Protein AF-A0A7Y0PG27-F1 (afdb_monomer_lite)

Radius of gyration: 29.31 Å; chains: 1; bounding box: 52×53×108 Å

Sequence (173 aa):
MINGEEYQMKYRLRTTAALAVLAVTALAACDPAITEKGLAAPAPTTASAAPTTAAPTSPAPTTPAGPTFEESCAAYTKAFIDGSKGITDDSNKAIEEGWGLSTQNKNMRKRFDTMAKKVSAEAAKATDPKLKAEMTAAAKKIAAGAKSSKPGSFLSGDFQKLATSVDKTCGNN

Foldseek 3Di:
DDDDPDDPDDDDDDDDDDDDDDDDDDDDDDDDDDDDDDDDDDDDDDDDDDDPDDPPPDPDPDDPDFDDPLRLLVQLLVLLVVLVVVLVVLVVVCVVVVDDPVVNLLSLLVSLLVSLVSLLVSLVRDPDPVSSVLSPVLSVLSNVLSVDPCVVVCVVPVSVVSSVVSCVSNVPD

Secondary structure (DSSP, 8-state):
------S--S-----------------------------------------------PPP--PPPPPPHHHHHHHHHHHHHHHHHHHHHHHHHHHHTT--HHHHHHHHHHHHHHHHHHHHHHHHH--SHHHHHHHHHHHHHHHHHHH-S-HHHHIIIIIHHHHHHHHHHHS--

pLDDT: mean 77.0, std 24.0, range [34.06, 98.5]

Structure (mmCIF, N/CA/C/O backbone):
data_AF-A0A7Y0PG27-F1
#
_entry.id   AF-A0A7Y0PG27-F1
#
loop_
_atom_site.group_PDB
_atom_site.id
_atom_site.type_symbol
_atom_site.label_atom_id
_atom_site.label_alt_id
_atom_site.label_comp_id
_atom_site.label_asym_id
_atom_site.label_entity_id
_atom_site.label_seq_id
_atom_site.pdbx_PDB_ins_code
_atom_site.Cartn_x
_atom_site.Cartn_y
_atom_site.Cartn_z
_atom_site.occupancy
_atom_site.B_iso_or_equiv
_atom_site.auth_seq_id
_atom_site.auth_comp_id
_atom_site.auth_asym_id
_atom_site.auth_atom_id
_atom_site.pdbx_PDB_model_num
ATOM 1 N N . MET A 1 1 ? 0.695 -1.648 52.749 1.00 36.59 1 MET A N 1
ATOM 2 C CA . MET A 1 1 ? 1.318 -2.961 52.470 1.00 36.59 1 MET A CA 1
ATOM 3 C C . MET A 1 1 ? 0.854 -3.350 51.068 1.00 36.59 1 MET A C 1
ATOM 5 O O . MET A 1 1 ? -0.280 -3.769 50.928 1.00 36.59 1 MET A O 1
ATOM 9 N N . ILE A 1 2 ? 1.439 -2.782 50.008 1.00 40.19 2 ILE A N 1
ATOM 10 C CA . ILE A 1 2 ? 2.686 -3.173 49.310 1.00 40.19 2 ILE A CA 1
ATOM 11 C C . ILE A 1 2 ? 2.617 -4.623 48.810 1.00 40.19 2 ILE A C 1
ATOM 13 O O . ILE A 1 2 ? 2.799 -5.539 49.603 1.00 40.19 2 ILE A O 1
ATOM 17 N N . ASN A 1 3 ? 2.336 -4.801 47.513 1.00 39.78 3 ASN A N 1
ATOM 18 C CA . ASN A 1 3 ? 3.214 -5.484 46.547 1.00 39.78 3 ASN A CA 1
ATOM 19 C C . ASN A 1 3 ? 2.484 -5.652 45.202 1.00 39.78 3 ASN A C 1
ATOM 21 O O . ASN A 1 3 ? 1.660 -6.543 45.031 1.00 39.78 3 ASN A O 1
ATOM 25 N N . GLY A 1 4 ? 2.796 -4.768 44.254 1.00 37.53 4 GLY A N 1
ATOM 26 C CA . GLY A 1 4 ? 2.420 -4.880 42.839 1.00 37.53 4 GLY A CA 1
ATOM 27 C C . GLY A 1 4 ? 3.494 -4.294 41.917 1.00 37.53 4 GLY A C 1
ATOM 28 O O . GLY A 1 4 ? 3.203 -3.939 40.781 1.00 37.53 4 GLY A O 1
ATOM 29 N N . GLU A 1 5 ? 4.722 -4.154 42.431 1.00 39.56 5 GLU A N 1
ATOM 30 C CA . GLU A 1 5 ? 5.924 -3.750 41.696 1.00 39.56 5 GLU A CA 1
ATOM 31 C C . GLU A 1 5 ? 6.630 -4.994 41.137 1.00 39.56 5 GLU A C 1
ATOM 33 O O . GLU A 1 5 ? 7.712 -5.376 41.571 1.00 39.56 5 GLU A O 1
ATOM 38 N N . GLU A 1 6 ? 6.019 -5.634 40.147 1.00 47.22 6 GLU A N 1
ATOM 39 C CA . GLU A 1 6 ? 6.751 -6.471 39.198 1.00 47.22 6 GLU A CA 1
ATOM 40 C C . GLU A 1 6 ? 6.490 -5.922 37.797 1.00 47.22 6 GLU A C 1
ATOM 42 O O . GLU A 1 6 ? 5.394 -5.462 37.502 1.00 47.22 6 GLU A O 1
ATOM 47 N N . TYR A 1 7 ? 7.510 -5.978 36.943 1.00 41.03 7 TYR A N 1
ATOM 48 C CA . TYR A 1 7 ? 7.580 -5.461 35.565 1.00 41.03 7 TYR A CA 1
ATOM 49 C C . TYR A 1 7 ? 8.158 -4.055 35.352 1.00 41.03 7 TYR A C 1
ATOM 51 O O . TYR A 1 7 ? 8.068 -3.512 34.254 1.00 41.03 7 TYR A O 1
ATOM 59 N N . GLN A 1 8 ? 8.918 -3.532 36.317 1.00 41.56 8 GLN A N 1
ATOM 60 C CA . GLN A 1 8 ? 9.985 -2.563 36.039 1.00 41.56 8 GLN A CA 1
ATOM 61 C C . GLN A 1 8 ? 11.343 -3.234 36.235 1.00 41.56 8 GLN A C 1
ATOM 63 O O . GLN A 1 8 ? 11.886 -3.201 37.327 1.00 41.56 8 GLN A O 1
ATOM 68 N N . MET A 1 9 ? 11.868 -3.883 35.192 1.00 42.19 9 MET A N 1
ATOM 69 C CA . MET A 1 9 ? 13.307 -4.057 34.916 1.00 42.19 9 MET A CA 1
ATOM 70 C C . MET A 1 9 ? 13.494 -5.175 33.892 1.00 42.19 9 MET A C 1
ATOM 72 O O . MET A 1 9 ? 13.616 -6.335 34.276 1.00 42.19 9 MET A O 1
ATOM 76 N N . LYS A 1 10 ? 13.574 -4.836 32.595 1.00 45.38 10 LYS A N 1
ATOM 77 C CA . LYS A 1 10 ? 14.375 -5.620 31.630 1.00 45.38 10 LYS A CA 1
ATOM 78 C C . LYS A 1 10 ? 14.580 -4.992 30.249 1.00 45.38 10 LYS A C 1
ATOM 80 O O . LYS A 1 10 ? 14.701 -5.726 29.288 1.00 45.38 10 LYS A O 1
ATOM 85 N N . TYR A 1 11 ? 14.739 -3.673 30.130 1.00 37.38 11 TYR A N 1
ATOM 86 C CA . TYR A 1 11 ? 15.350 -3.106 28.915 1.00 37.38 11 TYR A CA 1
ATOM 87 C C . TYR A 1 11 ? 16.326 -1.980 29.269 1.00 37.38 11 TYR A C 1
ATOM 89 O O . TYR A 1 11 ? 16.073 -0.795 29.075 1.00 37.38 11 TYR A O 1
ATOM 97 N N . ARG A 1 12 ? 17.475 -2.372 29.837 1.00 46.72 12 ARG A N 1
ATOM 98 C CA . ARG A 1 12 ? 18.662 -1.514 29.931 1.00 46.72 12 ARG A CA 1
ATOM 99 C C . ARG A 1 12 ? 19.295 -1.388 28.538 1.00 46.72 12 ARG A C 1
ATOM 101 O O . ARG A 1 12 ? 19.931 -2.317 28.059 1.00 46.72 12 ARG A O 1
ATOM 108 N N . LEU A 1 13 ? 19.083 -0.226 27.928 1.00 44.72 13 LEU A N 1
ATOM 109 C CA . LEU A 1 13 ? 20.086 0.640 27.295 1.00 44.72 13 LEU A CA 1
ATOM 110 C C . LEU A 1 13 ? 21.306 -0.031 26.617 1.00 44.72 13 LEU A C 1
ATOM 112 O O . LEU A 1 13 ? 22.301 -0.283 27.290 1.00 44.72 13 LEU A O 1
ATOM 116 N N . ARG A 1 14 ? 21.258 -0.192 25.286 1.00 46.28 14 ARG A N 1
ATOM 117 C CA . ARG A 1 14 ? 22.358 -0.148 24.282 1.00 46.28 14 ARG A CA 1
ATOM 118 C C . ARG A 1 14 ? 21.636 0.094 22.935 1.00 46.28 14 ARG A C 1
ATOM 120 O O . ARG A 1 14 ? 20.636 -0.565 22.702 1.00 46.28 14 ARG A O 1
ATOM 127 N N . THR A 1 15 ? 21.921 1.040 22.045 1.00 46.50 15 THR A N 1
ATOM 128 C CA . THR A 1 15 ? 23.183 1.578 21.540 1.00 46.50 15 THR A CA 1
ATOM 129 C C . THR A 1 15 ? 22.839 2.841 20.734 1.00 46.50 15 THR A C 1
ATOM 131 O O . THR A 1 15 ? 21.879 2.847 19.968 1.00 46.50 15 THR A O 1
ATOM 134 N N . THR A 1 16 ? 23.621 3.902 20.898 1.00 50.69 16 THR A N 1
ATOM 135 C CA . THR A 1 16 ? 23.681 5.082 20.023 1.00 50.69 16 THR A CA 1
ATOM 136 C C . THR A 1 16 ? 23.897 4.701 18.556 1.00 50.69 16 THR A C 1
ATOM 138 O O . THR A 1 16 ? 24.896 4.060 18.240 1.00 50.69 16 THR A O 1
ATOM 141 N N . ALA A 1 17 ? 23.041 5.178 17.653 1.00 51.03 17 ALA A N 1
ATOM 142 C CA . ALA A 1 17 ? 23.368 5.295 16.235 1.00 51.03 17 ALA A CA 1
ATOM 143 C C . ALA A 1 17 ? 23.047 6.724 15.788 1.00 51.03 17 ALA A C 1
ATOM 145 O O . ALA A 1 17 ? 21.890 7.136 15.734 1.00 51.03 17 ALA A O 1
ATOM 146 N N . ALA A 1 18 ? 24.108 7.492 15.551 1.00 46.53 18 ALA A N 1
ATOM 147 C CA . ALA A 1 18 ? 24.052 8.820 14.973 1.00 46.53 18 ALA A CA 1
ATOM 148 C C . ALA A 1 18 ? 23.472 8.729 13.555 1.00 46.53 18 ALA A C 1
ATOM 150 O O . ALA A 1 18 ? 24.021 8.038 12.698 1.00 46.53 18 ALA A O 1
ATOM 151 N N . LEU A 1 19 ? 22.364 9.425 13.307 1.00 43.50 19 LEU A N 1
ATOM 152 C CA . LEU A 1 19 ? 21.848 9.638 11.960 1.00 43.50 19 LEU A CA 1
ATOM 153 C C . LEU A 1 19 ? 22.698 10.725 11.297 1.00 43.50 19 LEU A C 1
ATOM 155 O O . LEU A 1 19 ? 22.540 11.914 11.569 1.00 43.50 19 LEU A O 1
ATOM 159 N N . ALA A 1 20 ? 23.641 10.290 10.463 1.00 45.59 20 ALA A N 1
ATOM 160 C CA . ALA A 1 20 ? 24.384 11.155 9.564 1.00 45.59 20 ALA A CA 1
ATOM 161 C C . ALA A 1 20 ? 23.421 11.761 8.530 1.00 45.59 20 ALA A C 1
ATOM 163 O O . ALA A 1 20 ? 22.748 11.044 7.789 1.00 45.59 20 ALA A O 1
ATOM 164 N N . VAL A 1 21 ? 23.347 13.090 8.499 1.00 47.31 21 VAL A N 1
ATOM 165 C CA . VAL A 1 21 ? 22.598 13.856 7.499 1.00 47.31 21 VAL A CA 1
ATOM 166 C C . VAL A 1 21 ? 23.397 13.824 6.197 1.00 47.31 21 VAL A C 1
ATOM 168 O O . VAL A 1 21 ? 24.439 14.469 6.091 1.00 47.31 21 VAL A O 1
ATOM 171 N N . LEU A 1 22 ? 22.935 13.054 5.210 1.00 47.47 22 LEU A N 1
ATOM 172 C CA . LEU A 1 22 ? 23.479 13.107 3.855 1.00 47.47 22 LEU A CA 1
ATOM 173 C C . LEU A 1 22 ? 22.956 14.367 3.158 1.00 47.47 22 LEU A C 1
ATOM 175 O O . LEU A 1 22 ? 21.755 14.534 2.949 1.00 47.47 22 LEU A O 1
ATOM 179 N N . ALA A 1 23 ? 23.885 15.264 2.834 1.00 46.69 23 ALA A N 1
ATOM 180 C CA . ALA A 1 23 ? 23.644 16.458 2.044 1.00 46.69 23 ALA A CA 1
ATOM 181 C C . ALA A 1 23 ? 23.320 16.067 0.594 1.00 46.69 23 ALA A C 1
ATOM 183 O O . ALA A 1 23 ? 24.104 15.386 -0.063 1.00 46.69 23 ALA A O 1
ATOM 184 N N . VAL A 1 24 ? 22.165 16.512 0.097 1.00 52.69 24 VAL A N 1
ATOM 185 C CA . VAL A 1 24 ? 21.786 16.382 -1.313 1.00 52.69 24 VAL A CA 1
ATOM 186 C C . VAL A 1 24 ? 22.466 17.508 -2.085 1.00 52.69 24 VAL A C 1
ATOM 188 O O . VAL A 1 24 ? 22.127 18.680 -1.924 1.00 52.69 24 VAL A O 1
ATOM 191 N N . THR A 1 25 ? 23.449 17.163 -2.910 1.00 50.94 25 THR A N 1
ATOM 192 C CA . THR A 1 25 ? 24.061 18.075 -3.875 1.00 50.94 25 THR A CA 1
ATOM 193 C C . THR A 1 25 ? 23.099 18.300 -5.042 1.00 50.94 25 THR A C 1
ATOM 195 O O . THR A 1 25 ? 22.796 17.388 -5.806 1.00 50.94 25 THR A O 1
ATOM 198 N N . ALA A 1 26 ? 22.603 19.531 -5.178 1.00 46.00 26 ALA A N 1
ATOM 199 C CA . ALA A 1 26 ? 21.849 19.970 -6.345 1.00 46.00 26 ALA A CA 1
ATOM 200 C C . ALA A 1 26 ? 22.798 20.072 -7.551 1.00 46.00 26 ALA A C 1
ATOM 202 O O . ALA A 1 26 ? 23.689 20.923 -7.568 1.00 46.00 26 ALA A O 1
ATOM 203 N N . LEU A 1 27 ? 22.633 19.195 -8.546 1.00 50.69 27 LEU A N 1
ATOM 204 C CA . LEU A 1 27 ? 23.327 19.329 -9.825 1.00 50.69 27 LEU A CA 1
ATOM 205 C C . LEU A 1 27 ? 22.629 20.385 -10.688 1.00 50.69 27 LEU A C 1
ATOM 207 O O . LEU A 1 27 ? 21.417 20.353 -10.894 1.00 50.69 27 LEU A O 1
ATOM 211 N N . ALA A 1 28 ? 23.449 21.319 -11.160 1.00 45.94 28 ALA A N 1
ATOM 212 C CA . ALA A 1 28 ? 23.113 22.457 -11.993 1.00 45.94 28 ALA A CA 1
ATOM 213 C C . ALA A 1 28 ? 22.366 22.061 -13.277 1.00 45.94 28 ALA A C 1
ATOM 215 O O . ALA A 1 28 ? 22.829 21.221 -14.049 1.00 45.94 28 ALA A O 1
ATOM 216 N N . ALA A 1 29 ? 21.245 22.738 -13.535 1.00 39.84 29 ALA A N 1
ATOM 217 C CA . ALA A 1 29 ? 20.643 22.794 -14.857 1.00 39.84 29 ALA A CA 1
ATOM 218 C C . ALA A 1 29 ? 21.512 23.697 -15.745 1.00 39.84 29 ALA A C 1
ATOM 220 O O . ALA A 1 29 ? 21.646 24.895 -15.498 1.00 39.84 29 ALA A O 1
ATOM 221 N N . CYS A 1 30 ? 22.145 23.093 -16.747 1.00 38.34 30 CYS A N 1
ATOM 222 C CA . CYS A 1 30 ? 22.777 23.796 -17.850 1.00 38.34 30 CYS A CA 1
ATOM 223 C C . CYS A 1 30 ? 21.672 24.212 -18.826 1.00 38.34 30 CYS A C 1
ATOM 225 O O . CYS A 1 30 ? 21.021 23.358 -19.424 1.00 38.34 30 CYS A O 1
ATOM 227 N N . ASP A 1 31 ? 21.456 25.516 -18.946 1.00 48.09 31 ASP A N 1
ATOM 228 C CA . ASP A 1 31 ? 20.604 26.122 -19.962 1.00 48.09 31 ASP A CA 1
ATOM 229 C C . ASP A 1 31 ? 21.512 26.704 -21.049 1.00 48.09 31 ASP A C 1
ATOM 231 O O . ASP A 1 31 ? 22.436 27.464 -20.733 1.00 48.09 31 ASP A O 1
ATOM 235 N N . PRO A 1 32 ? 21.304 26.339 -22.322 1.00 46.25 32 PRO A N 1
ATOM 236 C CA . PRO A 1 32 ? 21.625 27.299 -23.355 1.00 46.25 32 PR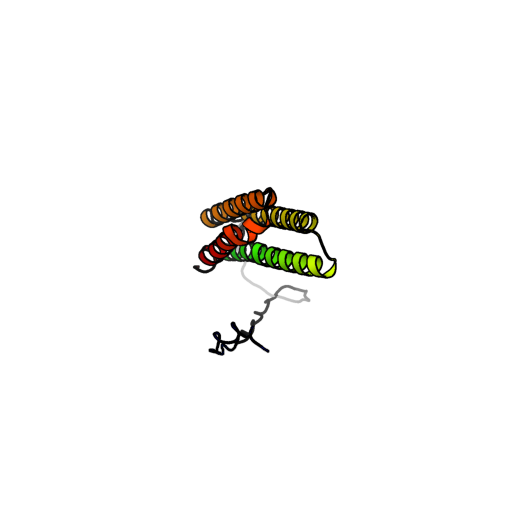O A CA 1
ATOM 237 C C . PRO A 1 32 ? 20.539 27.332 -24.424 1.00 46.25 32 PRO A C 1
ATOM 239 O O . PRO A 1 32 ? 20.548 26.543 -25.368 1.00 46.25 32 PRO A O 1
ATOM 242 N N . ALA A 1 33 ? 19.678 28.337 -24.354 1.00 39.94 33 ALA A N 1
ATOM 243 C CA . ALA A 1 33 ? 19.206 29.006 -25.558 1.00 39.94 33 ALA A CA 1
ATOM 244 C C . ALA A 1 33 ? 18.724 30.412 -25.211 1.00 39.94 33 ALA A C 1
ATOM 246 O O . ALA A 1 33 ? 17.740 30.515 -24.501 1.00 39.94 33 ALA A O 1
ATOM 247 N N . ILE A 1 34 ? 19.369 31.458 -25.751 1.00 42.75 34 ILE A N 1
ATOM 248 C CA . ILE A 1 34 ? 18.725 32.486 -26.594 1.00 42.75 34 ILE A CA 1
ATOM 249 C C . ILE A 1 34 ? 19.800 33.120 -27.499 1.00 42.75 34 ILE A C 1
ATOM 251 O O . ILE A 1 34 ? 20.757 33.745 -27.050 1.00 42.75 34 ILE A O 1
ATOM 255 N N . THR A 1 35 ? 19.607 32.936 -28.803 1.00 43.06 35 THR A N 1
ATOM 256 C CA . THR A 1 35 ? 20.156 33.735 -29.905 1.00 43.06 35 THR A CA 1
ATOM 257 C C . THR A 1 35 ? 19.449 35.083 -29.956 1.00 43.06 35 THR A C 1
ATOM 259 O O . THR A 1 35 ? 18.228 35.051 -30.008 1.00 43.06 35 THR A O 1
ATOM 262 N N . GLU A 1 36 ? 20.164 36.209 -30.106 1.00 42.47 36 GLU A N 1
ATOM 263 C CA . GLU A 1 36 ? 19.650 37.397 -30.815 1.00 42.47 36 GLU A CA 1
ATOM 264 C C . GLU A 1 36 ? 20.733 38.130 -31.647 1.00 42.47 36 GLU A C 1
ATOM 266 O O . GLU A 1 36 ? 21.885 38.272 -31.246 1.00 42.47 36 GLU A O 1
ATOM 271 N N . LYS A 1 37 ? 20.282 38.527 -32.850 1.00 37.47 37 LYS A N 1
ATOM 272 C CA . LYS A 1 37 ? 20.807 39.378 -33.950 1.00 37.47 37 LYS A CA 1
ATOM 273 C C . LYS A 1 37 ? 21.791 40.492 -33.527 1.00 37.47 37 LYS A C 1
ATOM 275 O O . LYS A 1 37 ? 21.625 41.065 -32.466 1.00 37.47 37 LYS A O 1
ATOM 280 N N . GLY A 1 38 ? 22.779 40.962 -34.301 1.00 36.38 38 GLY A N 1
ATOM 281 C CA . GLY A 1 38 ? 22.988 41.046 -35.756 1.00 36.38 38 GLY A CA 1
ATOM 282 C C . GLY A 1 38 ? 23.202 42.523 -36.156 1.00 36.38 38 GLY A C 1
ATOM 283 O O . GLY A 1 38 ? 22.399 43.336 -35.723 1.00 36.38 38 GLY A O 1
ATOM 284 N N . LEU A 1 39 ? 24.242 42.865 -36.947 1.00 34.06 39 LEU A N 1
ATOM 285 C CA . LEU A 1 39 ? 24.364 44.059 -37.832 1.00 34.06 39 LEU A CA 1
ATOM 286 C C . LEU A 1 39 ? 25.666 43.996 -38.691 1.00 34.06 39 LEU A C 1
ATOM 288 O O . LEU A 1 39 ? 26.697 43.531 -38.218 1.00 34.06 39 LEU A O 1
ATOM 292 N N . ALA A 1 40 ? 25.559 44.400 -39.970 1.00 40.28 40 ALA A N 1
ATOM 293 C CA . ALA A 1 40 ? 26.450 44.189 -41.144 1.00 40.28 40 ALA A CA 1
ATOM 294 C C . ALA A 1 40 ? 27.673 45.159 -41.236 1.00 40.28 40 ALA A C 1
ATOM 296 O O . ALA A 1 40 ? 27.749 46.054 -40.405 1.00 40.28 40 ALA A O 1
ATOM 297 N N . ALA A 1 41 ? 28.658 45.151 -42.167 1.00 39.78 41 ALA A N 1
ATOM 298 C CA . ALA A 1 41 ? 28.948 44.631 -43.539 1.00 39.78 41 ALA A CA 1
ATOM 299 C C . ALA A 1 41 ? 30.489 44.840 -43.838 1.00 39.78 41 ALA A C 1
ATOM 301 O O . ALA A 1 41 ? 31.163 45.271 -42.901 1.00 39.78 41 ALA A O 1
ATOM 302 N N . PRO A 1 42 ? 31.089 44.777 -45.070 1.00 47.47 42 PRO A N 1
ATOM 303 C CA . PRO A 1 42 ? 30.910 43.957 -46.296 1.00 47.47 42 PRO A CA 1
ATOM 304 C C . PRO A 1 42 ? 32.210 43.228 -46.826 1.00 47.47 42 PRO A C 1
ATOM 306 O O . PRO A 1 42 ? 33.314 43.618 -46.480 1.00 47.47 42 PRO A O 1
ATOM 309 N N . ALA A 1 43 ? 32.017 42.194 -47.686 1.00 40.53 43 ALA A N 1
ATOM 310 C CA . ALA A 1 43 ? 32.794 41.565 -48.816 1.00 40.53 43 ALA A CA 1
ATOM 311 C C . ALA A 1 43 ? 34.352 41.718 -48.992 1.00 40.53 43 ALA A C 1
ATOM 313 O O . ALA A 1 43 ? 34.864 42.761 -48.605 1.00 40.53 43 ALA A O 1
ATOM 314 N N . PRO A 1 44 ? 35.115 40.804 -49.692 1.00 47.66 44 PRO A N 1
ATOM 315 C CA . PRO A 1 44 ? 34.694 40.016 -50.880 1.00 47.66 44 PRO A CA 1
ATOM 316 C C . PRO A 1 44 ? 35.310 38.595 -51.160 1.00 47.66 44 PRO A C 1
ATOM 318 O O . PRO A 1 44 ? 36.341 38.200 -50.632 1.00 47.66 44 PRO A O 1
ATOM 321 N N . THR A 1 45 ? 34.671 37.884 -52.113 1.00 40.22 45 THR A N 1
ATOM 322 C CA . THR A 1 45 ? 35.169 36.872 -53.101 1.00 40.22 45 THR A CA 1
ATOM 323 C C . THR A 1 45 ? 35.923 35.588 -52.688 1.00 40.22 45 THR A C 1
ATOM 325 O O . THR A 1 45 ? 37.098 35.639 -52.354 1.00 40.22 45 THR A O 1
ATOM 328 N N . THR A 1 46 ? 35.331 34.404 -52.939 1.00 42.97 46 THR A N 1
ATOM 329 C CA . THR A 1 46 ? 35.657 33.423 -54.024 1.00 42.97 46 THR A CA 1
ATOM 330 C C . THR A 1 46 ? 35.158 31.992 -53.716 1.00 42.97 46 THR A C 1
ATOM 332 O O . THR A 1 46 ? 35.018 31.609 -52.563 1.00 42.97 46 THR A O 1
ATOM 335 N N . ALA A 1 47 ? 34.941 31.220 -54.793 1.00 42.41 47 ALA A N 1
ATOM 336 C CA . ALA A 1 47 ? 34.649 29.779 -54.895 1.00 42.41 47 ALA A CA 1
ATOM 337 C C . ALA A 1 47 ? 33.198 29.310 -54.637 1.00 42.41 47 ALA A C 1
ATOM 339 O O . ALA A 1 47 ? 32.777 29.014 -53.524 1.00 42.41 47 ALA A O 1
ATOM 340 N N . SER A 1 48 ? 32.457 29.159 -55.741 1.00 45.12 48 SER A N 1
ATOM 341 C CA . SER A 1 48 ? 31.212 28.389 -55.812 1.00 45.12 48 SER A CA 1
ATOM 342 C C . SER A 1 48 ? 31.546 26.899 -55.932 1.00 45.12 48 SER A C 1
ATOM 344 O O . SER A 1 48 ? 31.936 26.428 -57.000 1.00 45.12 48 SER A O 1
ATOM 346 N N . ALA A 1 49 ? 31.411 26.166 -54.829 1.00 48.66 49 ALA A N 1
ATOM 347 C CA . ALA A 1 49 ? 31.202 24.724 -54.835 1.00 4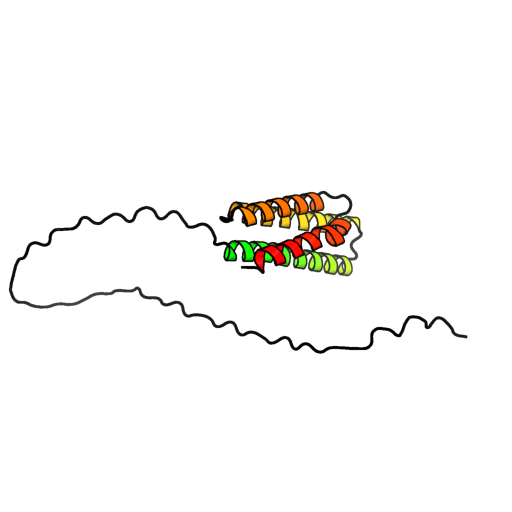8.66 49 ALA A CA 1
ATOM 348 C C . ALA A 1 49 ? 29.741 24.493 -54.434 1.00 48.66 49 ALA A C 1
ATOM 350 O O . ALA A 1 49 ? 29.306 24.964 -53.383 1.00 48.66 49 ALA A O 1
ATOM 351 N N . ALA A 1 50 ? 28.967 23.833 -55.295 1.00 48.97 50 ALA A N 1
ATOM 352 C CA . ALA A 1 50 ? 27.553 23.578 -55.049 1.00 48.97 50 ALA A CA 1
ATOM 353 C C . ALA A 1 50 ? 27.380 22.719 -53.778 1.00 48.97 50 ALA A C 1
ATOM 355 O O . ALA A 1 50 ? 27.923 21.612 -53.729 1.00 48.97 50 ALA A O 1
ATOM 356 N N . PRO A 1 51 ? 26.636 23.174 -52.754 1.00 47.59 51 PRO A N 1
ATOM 357 C CA . PRO A 1 51 ? 26.302 22.326 -51.625 1.00 47.59 51 PRO A CA 1
ATOM 358 C C . PRO A 1 51 ? 25.204 21.353 -52.060 1.00 47.59 51 PRO A C 1
ATOM 360 O O . PRO A 1 51 ? 24.071 21.749 -52.343 1.00 47.59 51 PRO A O 1
ATOM 363 N N . THR A 1 52 ? 25.526 20.061 -52.104 1.00 55.34 52 THR A N 1
ATOM 364 C CA . THR A 1 52 ? 24.512 19.006 -52.144 1.00 55.34 52 THR A CA 1
ATOM 365 C C . THR A 1 52 ? 23.635 19.178 -50.909 1.00 55.34 52 THR A C 1
ATOM 367 O O . THR A 1 52 ? 24.067 18.940 -49.783 1.00 55.34 52 THR A O 1
ATOM 370 N N . THR A 1 53 ? 22.413 19.660 -51.118 1.00 50.00 53 THR A N 1
ATOM 371 C CA . THR A 1 53 ? 21.417 19.834 -50.063 1.00 50.00 53 THR A CA 1
ATOM 372 C C . THR A 1 53 ? 20.997 18.445 -49.600 1.00 50.00 53 THR A C 1
ATOM 374 O O . THR A 1 53 ? 20.197 17.780 -50.254 1.00 50.00 53 THR A O 1
ATOM 377 N N . ALA A 1 54 ? 21.577 17.975 -48.497 1.00 59.59 54 ALA A N 1
ATOM 378 C CA . ALA A 1 54 ? 21.030 16.839 -47.778 1.00 59.59 54 ALA A CA 1
ATOM 379 C C . ALA A 1 54 ? 19.632 17.242 -47.296 1.00 59.59 54 ALA A C 1
ATOM 381 O O . ALA A 1 54 ? 19.471 18.250 -46.603 1.00 59.59 54 ALA A O 1
ATOM 382 N N . ALA A 1 55 ? 18.616 16.494 -47.725 1.00 59.00 55 ALA A N 1
ATOM 383 C CA . ALA A 1 55 ? 17.250 16.699 -47.274 1.00 59.00 55 ALA A CA 1
ATOM 384 C C . ALA A 1 55 ? 17.207 16.640 -45.735 1.00 59.00 55 ALA A C 1
ATOM 386 O O . ALA A 1 55 ? 17.861 15.769 -45.155 1.00 59.00 55 ALA A O 1
ATOM 387 N N . PRO A 1 56 ? 16.453 17.525 -45.058 1.00 53.34 56 PRO A N 1
ATOM 388 C CA . PRO A 1 56 ? 16.256 17.410 -43.624 1.00 53.34 56 PRO A CA 1
ATOM 389 C C . PRO A 1 56 ? 15.556 16.078 -43.349 1.00 53.34 56 PRO A C 1
ATOM 391 O O . PRO A 1 56 ? 14.379 15.899 -43.663 1.00 53.34 56 PRO A O 1
ATOM 394 N N . THR A 1 57 ? 16.287 15.118 -42.784 1.00 58.84 57 THR A N 1
ATOM 395 C CA . THR A 1 57 ? 15.689 13.933 -42.175 1.00 58.84 57 THR A CA 1
ATOM 396 C C . THR A 1 57 ? 14.784 14.424 -41.059 1.00 58.84 57 THR A C 1
ATOM 398 O O . THR A 1 57 ? 15.257 14.898 -40.026 1.00 58.84 57 THR A O 1
ATOM 401 N N . SER A 1 58 ? 13.478 14.369 -41.311 1.00 61.53 58 SER A N 1
ATOM 402 C CA . SER A 1 58 ? 12.451 14.616 -40.308 1.00 61.53 58 SER A CA 1
ATOM 403 C C . SER A 1 58 ? 12.766 13.744 -39.085 1.00 61.53 58 SER A C 1
ATOM 405 O O . SER A 1 58 ? 12.950 12.535 -39.265 1.00 61.53 58 SER A O 1
ATOM 407 N N . PRO A 1 59 ? 12.911 14.312 -37.872 1.00 63.38 59 PRO A N 1
ATOM 408 C CA . PRO A 1 59 ? 13.130 13.503 -36.685 1.00 63.38 59 PRO A CA 1
ATOM 409 C C . PRO A 1 59 ? 11.949 12.542 -36.559 1.00 63.38 59 PRO A C 1
ATOM 411 O O . PRO A 1 59 ? 10.794 12.966 -36.497 1.00 63.38 59 PRO A O 1
ATOM 414 N N . ALA A 1 60 ? 12.244 11.242 -36.593 1.00 66.31 60 ALA A N 1
ATOM 415 C CA . ALA A 1 60 ? 11.238 10.217 -36.374 1.00 66.31 60 ALA A CA 1
ATOM 416 C C . ALA A 1 60 ? 10.522 10.509 -35.044 1.00 66.31 60 ALA A C 1
ATOM 418 O O . ALA A 1 60 ? 11.180 10.945 -34.095 1.00 66.31 60 ALA A O 1
ATOM 419 N N . PRO A 1 61 ? 9.198 10.300 -34.953 1.00 53.28 61 PRO A N 1
ATOM 420 C CA . PRO A 1 61 ? 8.466 10.539 -33.721 1.00 53.28 61 PRO A CA 1
ATOM 421 C C . PRO A 1 61 ? 9.067 9.685 -32.602 1.00 53.28 61 PRO A C 1
ATOM 423 O O . PRO A 1 61 ? 8.909 8.464 -32.573 1.00 53.28 61 PRO A O 1
ATOM 426 N N . THR A 1 62 ? 9.776 10.333 -31.680 1.00 63.69 62 THR A N 1
ATOM 427 C CA . THR A 1 62 ? 10.264 9.689 -30.466 1.00 63.69 62 THR A CA 1
ATOM 428 C C . THR A 1 62 ? 9.039 9.338 -29.641 1.00 63.69 62 THR A C 1
ATOM 430 O O . THR A 1 62 ? 8.348 10.213 -29.119 1.00 63.69 62 THR A O 1
ATOM 433 N N . THR A 1 63 ? 8.727 8.046 -29.564 1.00 61.16 63 THR A N 1
ATOM 434 C CA . THR A 1 63 ? 7.722 7.562 -28.617 1.00 61.16 63 THR A CA 1
ATOM 435 C C . THR A 1 63 ? 8.178 7.986 -27.221 1.00 61.16 63 THR A C 1
ATOM 437 O O . THR A 1 63 ? 9.352 7.769 -26.909 1.00 61.16 63 THR A O 1
ATOM 440 N N . PRO A 1 64 ? 7.314 8.598 -26.387 1.00 64.06 64 PRO A N 1
ATOM 441 C CA . PRO A 1 64 ? 7.680 8.915 -25.016 1.00 64.06 64 PRO A CA 1
ATOM 442 C C . PRO A 1 64 ? 8.193 7.645 -24.342 1.00 64.06 64 PRO A C 1
ATOM 444 O O . PRO A 1 64 ? 7.473 6.644 -24.278 1.00 64.06 64 PRO A O 1
ATOM 447 N N . ALA A 1 65 ? 9.446 7.663 -23.891 1.00 75.8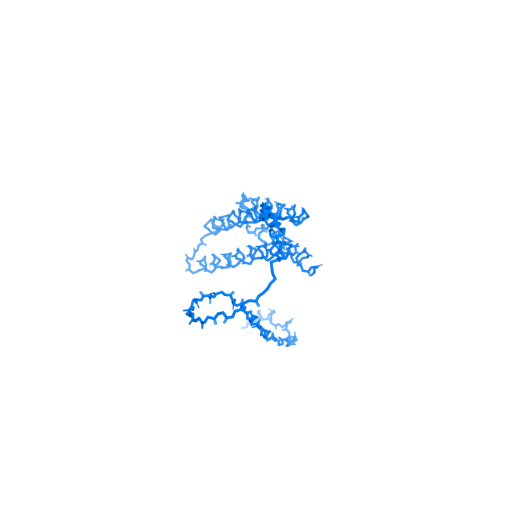1 65 ALA A N 1
ATOM 448 C CA . ALA A 1 65 ? 9.962 6.575 -23.083 1.00 75.81 65 ALA A CA 1
ATOM 449 C C . ALA A 1 65 ? 9.107 6.506 -21.811 1.00 75.81 65 ALA A C 1
ATOM 451 O O . ALA A 1 65 ? 8.852 7.526 -21.168 1.00 75.81 65 ALA A O 1
ATOM 452 N N . GLY A 1 66 ? 8.595 5.316 -21.493 1.00 80.06 66 GLY A N 1
ATOM 453 C CA . GLY A 1 66 ? 7.934 5.096 -20.210 1.00 80.06 66 GLY A CA 1
ATOM 454 C C . GLY A 1 66 ? 8.924 5.261 -19.049 1.00 80.06 66 GLY A C 1
ATOM 455 O O . GLY A 1 66 ? 10.132 5.318 -19.288 1.00 80.06 66 GLY A O 1
ATOM 456 N N . PRO A 1 67 ? 8.430 5.321 -17.800 1.00 89.81 67 PRO A N 1
ATOM 457 C CA . PRO A 1 67 ? 9.286 5.503 -16.634 1.00 89.81 67 PRO A CA 1
ATOM 458 C C . PRO A 1 67 ? 10.339 4.396 -16.536 1.00 89.81 67 PRO A C 1
ATOM 460 O O . PRO A 1 67 ? 10.061 3.237 -16.882 1.00 89.81 67 PRO A O 1
ATOM 463 N N . THR A 1 68 ? 11.526 4.741 -16.034 1.00 92.94 68 THR A N 1
ATOM 464 C CA . THR A 1 68 ? 12.573 3.760 -15.729 1.00 92.94 68 THR A CA 1
ATOM 465 C C . THR A 1 68 ? 12.154 2.859 -14.566 1.00 92.94 68 THR A C 1
ATOM 467 O O . THR A 1 68 ? 11.131 3.070 -13.895 1.00 92.94 68 THR A O 1
ATOM 47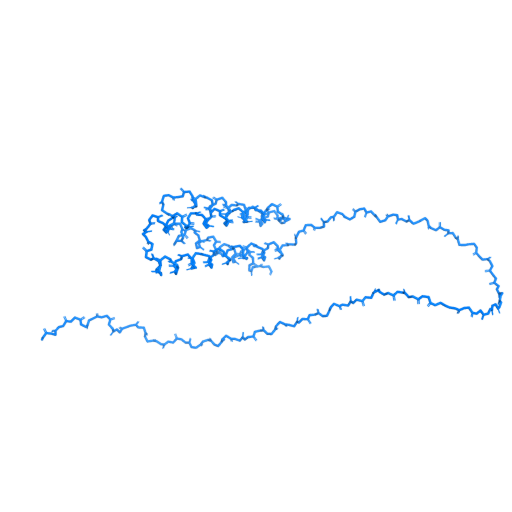0 N N . PHE A 1 69 ? 12.953 1.821 -14.315 1.00 93.56 69 PHE A N 1
ATOM 471 C CA . PHE A 1 69 ? 12.765 0.970 -13.149 1.00 93.56 69 PHE A CA 1
ATOM 472 C C . PHE A 1 69 ? 12.876 1.777 -11.846 1.00 93.56 69 PHE A C 1
ATOM 474 O O . PHE A 1 69 ? 11.991 1.663 -10.996 1.00 93.56 69 PHE A O 1
ATOM 481 N N . GLU A 1 70 ? 13.900 2.629 -11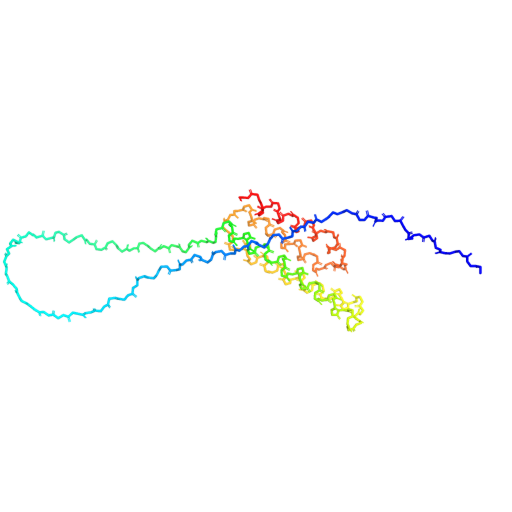.694 1.00 94.50 70 GLU A N 1
ATOM 482 C CA . GLU A 1 70 ? 14.087 3.407 -10.463 1.00 94.50 70 GLU A CA 1
ATOM 483 C C . GLU A 1 70 ? 12.947 4.401 -10.239 1.00 94.50 70 GLU A C 1
ATOM 485 O O . GLU A 1 70 ? 12.449 4.518 -9.120 1.00 94.50 70 GLU A O 1
ATOM 490 N N . GLU A 1 71 ? 12.477 5.068 -11.296 1.00 94.38 71 GLU A N 1
ATOM 491 C CA . GLU A 1 71 ? 11.335 5.985 -11.219 1.00 94.38 71 GLU A CA 1
ATOM 492 C C . GLU A 1 71 ? 10.057 5.256 -10.788 1.00 94.38 71 GLU A C 1
ATOM 494 O O . GLU A 1 71 ? 9.319 5.722 -9.913 1.00 94.38 71 GLU A O 1
ATOM 499 N N . SER A 1 72 ? 9.819 4.070 -11.355 1.00 95.56 72 SER A N 1
ATOM 500 C CA . SER A 1 72 ? 8.680 3.221 -10.996 1.00 95.56 72 SER A CA 1
ATOM 501 C C . SER A 1 72 ? 8.772 2.744 -9.540 1.00 95.56 72 SER A C 1
ATOM 503 O O . SER A 1 72 ? 7.774 2.758 -8.815 1.00 95.56 72 SER A O 1
ATOM 505 N N . CYS A 1 73 ? 9.970 2.384 -9.078 1.00 96.31 73 CYS A N 1
ATOM 506 C CA . CYS A 1 73 ? 10.221 2.001 -7.693 1.00 96.31 73 CYS A CA 1
ATOM 507 C C . CYS A 1 73 ? 10.056 3.169 -6.718 1.00 96.31 73 CYS A C 1
ATOM 509 O O . CYS A 1 73 ? 9.419 3.011 -5.677 1.00 96.31 73 CYS A O 1
ATOM 511 N N . ALA A 1 74 ? 10.538 4.363 -7.062 1.00 95.88 74 ALA A N 1
ATOM 512 C CA . ALA A 1 74 ? 10.341 5.559 -6.254 1.00 95.88 74 ALA A CA 1
ATOM 513 C C . ALA A 1 74 ? 8.846 5.881 -6.091 1.00 95.88 74 ALA A C 1
ATOM 515 O O . ALA A 1 74 ? 8.383 6.141 -4.976 1.00 95.88 74 ALA A O 1
ATOM 516 N N . ALA A 1 75 ? 8.067 5.797 -7.174 1.00 95.88 75 ALA A N 1
ATOM 517 C CA . ALA A 1 75 ? 6.618 5.985 -7.133 1.00 95.88 75 ALA A CA 1
ATOM 518 C C . ALA A 1 75 ? 5.917 4.911 -6.282 1.00 95.88 75 ALA A C 1
ATOM 520 O O . ALA A 1 75 ? 5.025 5.224 -5.485 1.00 95.88 75 ALA A O 1
ATOM 521 N N . TYR A 1 76 ? 6.345 3.652 -6.406 1.00 96.06 76 TYR A N 1
ATOM 522 C CA . TYR A 1 76 ? 5.803 2.536 -5.637 1.00 96.06 76 TYR A CA 1
ATOM 523 C C . TYR A 1 76 ? 6.068 2.689 -4.133 1.00 96.06 76 TYR A C 1
ATOM 525 O O . TYR A 1 76 ? 5.127 2.676 -3.335 1.00 96.06 76 TYR A O 1
ATOM 533 N N . THR A 1 77 ? 7.319 2.939 -3.746 1.00 95.81 77 THR A N 1
ATOM 534 C CA . THR A 1 77 ? 7.728 3.203 -2.360 1.00 95.81 77 THR A CA 1
ATOM 535 C C . THR A 1 77 ? 7.006 4.419 -1.791 1.00 95.81 77 THR A C 1
ATOM 537 O O . THR A 1 77 ? 6.464 4.368 -0.683 1.00 95.81 77 THR A O 1
ATOM 540 N N . LYS A 1 78 ? 6.896 5.502 -2.570 1.00 95.75 78 LYS A N 1
ATOM 541 C CA . LYS A 1 78 ? 6.151 6.697 -2.163 1.00 95.75 78 LYS A CA 1
ATOM 542 C C . LYS A 1 78 ? 4.686 6.390 -1.857 1.00 95.75 78 LYS A C 1
ATOM 544 O O . LYS A 1 78 ? 4.161 6.907 -0.873 1.00 95.75 78 LYS A O 1
ATOM 549 N N . ALA A 1 79 ? 4.023 5.540 -2.645 1.00 95.94 79 ALA A N 1
ATOM 550 C CA . ALA A 1 79 ? 2.637 5.162 -2.379 1.00 95.94 79 ALA A CA 1
ATOM 551 C C . ALA A 1 79 ? 2.475 4.485 -1.004 1.00 95.94 79 ALA A C 1
ATOM 553 O O . ALA A 1 79 ? 1.511 4.784 -0.293 1.00 95.94 79 ALA A O 1
ATOM 554 N N . PHE A 1 80 ? 3.428 3.634 -0.605 1.00 95.31 80 PHE A N 1
ATOM 555 C CA . PHE A 1 80 ? 3.448 2.988 0.712 1.00 95.31 80 PHE A CA 1
ATOM 556 C C . PHE A 1 80 ? 3.744 3.966 1.847 1.00 95.31 80 PHE A C 1
ATOM 558 O O . PHE A 1 80 ? 3.042 3.936 2.861 1.00 95.31 80 PHE A O 1
ATOM 565 N N . ILE A 1 81 ? 4.723 4.859 1.676 1.00 95.62 81 ILE A N 1
ATOM 566 C CA . ILE A 1 81 ? 5.050 5.896 2.665 1.00 95.62 81 ILE A CA 1
ATOM 567 C C . ILE A 1 81 ? 3.845 6.814 2.886 1.00 95.62 81 ILE A C 1
ATOM 569 O O . ILE A 1 81 ? 3.394 6.981 4.020 1.00 95.62 81 ILE A O 1
ATOM 573 N N . ASP A 1 82 ? 3.279 7.363 1.808 1.00 95.81 82 ASP A N 1
ATOM 574 C CA . ASP A 1 82 ? 2.169 8.316 1.877 1.00 95.81 82 ASP A CA 1
ATOM 575 C C . ASP A 1 82 ? 0.943 7.691 2.552 1.00 95.81 82 ASP A C 1
ATOM 577 O O . ASP A 1 82 ? 0.269 8.331 3.362 1.00 95.81 82 ASP A O 1
ATOM 581 N N . GLY A 1 83 ? 0.622 6.435 2.231 1.00 94.81 83 GLY A N 1
ATOM 582 C CA . GLY A 1 83 ? -0.512 5.790 2.876 1.00 94.81 83 GLY A CA 1
ATOM 583 C C . GLY A 1 83 ? -0.219 5.322 4.300 1.00 94.81 83 GLY A C 1
ATOM 584 O O . GLY A 1 83 ? -1.129 5.417 5.114 1.00 94.81 83 GLY A O 1
ATOM 585 N N . SER A 1 84 ? 1.012 4.924 4.644 1.00 95.31 84 SER A N 1
ATOM 586 C CA . SER A 1 84 ? 1.392 4.637 6.040 1.00 95.31 84 SER A CA 1
ATOM 587 C C . SER A 1 84 ? 1.290 5.890 6.905 1.00 95.31 84 SER A C 1
ATOM 589 O O . SER A 1 84 ? 0.675 5.852 7.966 1.00 95.31 84 SER A O 1
ATOM 591 N N . LYS A 1 85 ? 1.785 7.030 6.406 1.00 97.31 85 LYS A N 1
ATOM 592 C CA . LYS A 1 85 ? 1.597 8.333 7.051 1.00 97.31 85 LYS A CA 1
ATOM 593 C C . LYS A 1 85 ? 0.116 8.651 7.235 1.00 97.31 85 LYS A C 1
ATOM 595 O O . LYS A 1 85 ? -0.302 8.980 8.335 1.00 97.31 85 LYS A O 1
ATOM 600 N N . GLY A 1 86 ? -0.689 8.465 6.189 1.00 96.50 86 GLY A N 1
ATOM 601 C CA . GLY A 1 86 ? -2.132 8.675 6.273 1.00 96.50 86 GLY A CA 1
ATOM 602 C C . GLY A 1 86 ? -2.825 7.798 7.323 1.00 96.50 86 GLY A C 1
ATOM 603 O O . GLY A 1 86 ? -3.762 8.263 7.957 1.00 96.50 86 GLY A O 1
ATOM 604 N N . ILE A 1 87 ? -2.370 6.559 7.533 1.00 95.12 87 ILE A N 1
ATOM 605 C CA . ILE A 1 87 ? -2.878 5.683 8.602 1.00 95.12 87 ILE A CA 1
ATOM 606 C C . ILE A 1 87 ? -2.503 6.236 9.978 1.00 95.12 87 ILE A C 1
ATOM 608 O O . ILE A 1 87 ? -3.347 6.248 10.873 1.00 95.12 87 ILE A O 1
ATOM 612 N N . THR A 1 88 ? -1.266 6.701 10.155 1.00 96.88 88 THR A N 1
ATOM 613 C CA . THR A 1 88 ? -0.823 7.338 11.403 1.00 96.88 88 THR A CA 1
ATOM 614 C C . THR A 1 88 ? -1.627 8.602 11.694 1.00 96.88 88 THR A C 1
ATOM 616 O O . THR A 1 88 ? -2.116 8.762 12.808 1.00 96.88 88 THR A O 1
ATOM 619 N N . ASP A 1 89 ? -1.841 9.455 10.691 1.00 97.25 89 ASP A N 1
ATOM 620 C CA . ASP A 1 89 ? -2.650 10.670 10.822 1.00 97.25 89 ASP A CA 1
ATOM 621 C C . ASP A 1 89 ? -4.101 10.324 11.206 1.00 97.25 89 ASP A C 1
ATOM 623 O O . ASP A 1 89 ? -4.651 10.898 12.144 1.00 97.25 89 ASP A O 1
ATOM 627 N N . ASP A 1 90 ? -4.704 9.329 10.541 1.00 94.88 90 ASP A N 1
ATOM 628 C CA . ASP A 1 90 ? -6.055 8.847 10.862 1.00 94.88 90 ASP A CA 1
ATOM 629 C C . ASP A 1 90 ? -6.120 8.241 12.283 1.00 94.88 90 ASP A C 1
ATOM 631 O O . ASP A 1 90 ? -7.146 8.350 12.953 1.00 94.88 90 ASP A O 1
ATOM 635 N N . SER A 1 91 ? -5.031 7.625 12.759 1.00 93.75 91 SER A N 1
ATOM 636 C CA . SER A 1 91 ? -4.928 7.051 14.111 1.00 93.75 91 SER A CA 1
ATOM 637 C C . SER A 1 91 ? -4.816 8.132 15.186 1.00 93.75 91 SER A C 1
ATOM 639 O O . SER A 1 91 ? -5.505 8.055 16.200 1.00 93.75 91 SER A O 1
ATOM 641 N N . ASN A 1 92 ? -4.004 9.164 14.955 1.00 97.25 92 ASN A N 1
ATOM 642 C CA . ASN A 1 92 ? -3.899 10.312 15.857 1.00 97.25 92 ASN A CA 1
ATOM 643 C C . ASN A 1 92 ? -5.238 11.043 15.944 1.00 97.25 92 ASN A C 1
ATOM 645 O O . ASN A 1 92 ? -5.754 11.262 17.038 1.00 97.25 92 ASN A O 1
ATOM 649 N N . LYS A 1 93 ? -5.867 11.292 14.792 1.00 97.00 93 LYS A N 1
ATOM 650 C CA . LYS A 1 93 ? -7.198 11.894 14.729 1.00 97.00 93 LYS A CA 1
ATOM 651 C C . LYS A 1 93 ? -8.250 11.052 15.453 1.00 97.00 93 LYS A C 1
ATOM 653 O O . LYS A 1 93 ? -9.117 11.592 16.132 1.00 97.00 93 LYS A O 1
ATOM 658 N N . ALA A 1 94 ? -8.165 9.725 15.349 1.00 96.00 94 ALA A N 1
ATOM 659 C CA . ALA A 1 94 ? -9.052 8.827 16.078 1.00 96.00 94 ALA A CA 1
ATOM 660 C C . ALA A 1 94 ? -8.921 8.964 17.602 1.00 96.00 94 ALA A C 1
ATOM 662 O O . ALA A 1 94 ? -9.926 8.828 18.298 1.00 96.00 94 ALA A O 1
ATOM 663 N N . ILE A 1 95 ? -7.715 9.226 18.111 1.00 96.12 95 ILE A N 1
ATOM 664 C CA . ILE A 1 95 ? -7.464 9.473 19.536 1.00 96.12 95 ILE A CA 1
ATOM 665 C C . ILE A 1 95 ? -8.002 10.852 19.933 1.00 96.12 95 ILE A C 1
ATOM 667 O O . ILE A 1 95 ? -8.756 10.950 20.897 1.00 96.12 95 ILE A O 1
ATOM 671 N N . GLU A 1 96 ? -7.660 11.893 19.173 1.00 97.06 96 GLU A N 1
ATOM 672 C CA . GLU A 1 96 ? -8.057 13.284 19.437 1.00 97.06 96 GLU A CA 1
ATOM 673 C C . GLU A 1 96 ? -9.579 13.476 19.431 1.00 97.06 96 GLU A C 1
ATOM 675 O O . GLU A 1 96 ? -10.129 14.165 20.286 1.00 97.06 96 GLU A O 1
ATOM 680 N N . GLU A 1 97 ? -10.273 12.837 18.487 1.00 96.94 97 GLU A N 1
ATOM 681 C CA . GLU A 1 97 ? -11.723 12.962 18.310 1.00 96.94 97 GLU A CA 1
ATOM 682 C C . GLU A 1 97 ? -12.518 11.814 18.962 1.00 96.94 97 GLU A C 1
ATOM 684 O O . GLU A 1 97 ? -13.738 11.738 18.803 1.00 96.94 97 GLU A O 1
ATOM 689 N N . GLY A 1 98 ? -11.856 10.887 19.665 1.00 96.12 98 GLY A N 1
ATOM 690 C CA . GLY A 1 98 ? -12.515 9.772 20.355 1.00 96.12 98 GLY A CA 1
ATOM 691 C C . GLY A 1 98 ? -13.294 8.834 19.423 1.00 96.12 98 GLY A C 1
ATOM 692 O O . GLY A 1 98 ? -14.396 8.386 19.750 1.00 96.12 98 GLY A O 1
ATOM 693 N N . TRP A 1 99 ? -12.761 8.539 18.235 1.00 97.06 99 TRP A N 1
ATOM 694 C CA . TRP A 1 99 ? -13.446 7.695 17.257 1.00 97.06 99 TRP A CA 1
ATOM 695 C C . TRP A 1 99 ? -13.659 6.274 17.774 1.00 97.06 99 TRP A C 1
ATOM 697 O O . TRP A 1 99 ? -12.711 5.557 18.096 1.00 97.06 99 TRP A O 1
ATOM 707 N N . GLY A 1 100 ? -14.905 5.807 17.702 1.00 95.88 100 GLY A N 1
ATOM 708 C CA . GLY A 1 100 ? -15.217 4.392 17.873 1.00 95.88 100 GLY A CA 1
ATOM 709 C C . GLY A 1 100 ? -14.623 3.514 16.762 1.00 95.88 100 GLY A C 1
ATOM 710 O O . GLY A 1 100 ? -14.351 3.965 15.644 1.00 95.88 100 GLY A O 1
ATOM 711 N N . LEU A 1 101 ? -14.504 2.213 17.044 1.00 93.81 101 LEU A N 1
ATOM 712 C CA . LEU A 1 101 ? -13.902 1.217 16.145 1.00 93.81 101 LEU A CA 1
ATOM 713 C C . LEU A 1 101 ? -14.548 1.180 14.747 1.00 93.81 101 LEU A C 1
ATOM 715 O O . LEU A 1 101 ? -13.869 0.935 13.751 1.00 93.81 101 LEU A O 1
ATOM 719 N N . SER A 1 102 ? -15.855 1.444 14.650 1.00 95.12 102 SER A N 1
ATOM 720 C CA . SER A 1 102 ? -16.566 1.512 13.365 1.00 95.12 102 SER A CA 1
ATOM 721 C C . SER A 1 102 ? -16.015 2.625 12.463 1.00 95.12 102 SER A C 1
ATOM 723 O O . SER A 1 102 ? -15.672 2.379 11.304 1.00 95.12 102 SER A O 1
ATOM 725 N N . THR A 1 103 ? -15.849 3.833 13.008 1.00 96.62 103 THR A N 1
ATOM 726 C CA . THR A 1 103 ? -15.305 4.993 12.287 1.00 96.62 103 THR A CA 1
ATOM 727 C C . THR A 1 103 ? -13.837 4.785 11.929 1.00 96.62 103 THR A C 1
ATOM 729 O O . THR A 1 103 ? -13.445 5.059 10.793 1.00 96.62 103 THR A O 1
ATOM 732 N N . GLN A 1 104 ? -13.041 4.228 12.846 1.00 95.81 104 GLN A N 1
ATOM 733 C CA . GLN A 1 104 ? -11.645 3.872 12.569 1.00 95.81 104 GLN A CA 1
ATOM 734 C C . GLN A 1 104 ? -11.543 2.871 11.411 1.00 95.81 104 GLN A C 1
ATOM 736 O O . GLN A 1 104 ? -10.840 3.113 10.431 1.00 95.81 104 GLN A O 1
ATOM 741 N N . ASN A 1 105 ? -12.320 1.784 11.459 1.00 95.75 105 ASN A N 1
ATOM 742 C CA . ASN A 1 105 ? -12.344 0.782 10.395 1.00 95.75 105 ASN A CA 1
ATOM 743 C C . ASN A 1 105 ? -12.808 1.375 9.060 1.00 95.75 105 ASN A C 1
ATOM 745 O O . ASN A 1 105 ? -12.232 1.056 8.021 1.00 95.75 105 ASN A O 1
ATOM 749 N N . LYS A 1 106 ? -13.818 2.254 9.059 1.00 96.69 106 LYS A N 1
ATOM 750 C CA . LYS A 1 106 ? -14.287 2.935 7.843 1.00 96.69 106 LYS A CA 1
ATOM 751 C C . LYS A 1 106 ? -13.183 3.788 7.211 1.00 96.69 106 LYS A C 1
ATOM 753 O O . LYS A 1 106 ? -12.965 3.688 6.002 1.00 96.69 106 LYS A O 1
ATOM 758 N N . ASN A 1 107 ? -12.480 4.595 8.007 1.00 96.44 107 ASN A N 1
ATOM 759 C CA . ASN A 1 107 ? -11.379 5.426 7.511 1.00 96.44 107 ASN A CA 1
ATOM 760 C C . ASN A 1 107 ? -10.205 4.575 7.019 1.00 96.44 107 ASN A C 1
ATOM 762 O O . ASN A 1 107 ? -9.711 4.798 5.915 1.00 96.44 107 ASN A O 1
ATOM 766 N N . MET A 1 108 ? -9.845 3.521 7.749 1.00 96.75 108 MET A N 1
ATOM 767 C CA . MET A 1 108 ? -8.768 2.623 7.341 1.00 96.75 108 MET A CA 1
ATOM 768 C C . MET A 1 108 ? -9.085 1.879 6.032 1.00 96.75 108 MET A C 1
ATOM 770 O O . MET A 1 108 ? -8.236 1.795 5.146 1.00 96.75 108 MET A O 1
ATOM 774 N N . ARG A 1 109 ? -10.332 1.427 5.830 1.00 97.81 109 ARG A N 1
ATOM 775 C CA . ARG A 1 109 ? -10.772 0.870 4.536 1.00 97.81 109 ARG A CA 1
ATOM 776 C C . ARG A 1 109 ? -10.644 1.885 3.402 1.00 97.81 109 ARG A C 1
ATOM 778 O O . ARG A 1 109 ? -10.127 1.547 2.341 1.00 97.81 109 ARG A O 1
ATOM 785 N N . LYS A 1 110 ? -11.065 3.135 3.627 1.00 97.88 110 LYS A N 1
ATOM 786 C CA . LYS A 1 110 ? -10.930 4.225 2.643 1.00 97.88 110 LYS A CA 1
ATOM 787 C C . LYS A 1 110 ? -9.461 4.499 2.299 1.00 97.88 110 LYS A C 1
ATOM 789 O O . LYS A 1 110 ? -9.132 4.731 1.133 1.00 97.88 110 LYS A O 1
ATOM 794 N N . ARG A 1 111 ? -8.576 4.448 3.297 1.00 97.38 111 ARG A N 1
ATOM 795 C CA . ARG A 1 111 ? -7.132 4.629 3.128 1.00 97.38 111 ARG A CA 1
ATOM 796 C C . ARG A 1 111 ? -6.527 3.533 2.257 1.00 97.38 111 ARG A C 1
ATOM 798 O O . ARG A 1 111 ? -5.838 3.849 1.287 1.00 97.38 111 ARG A O 1
ATOM 805 N N . PHE A 1 112 ? -6.845 2.270 2.541 1.00 98.00 112 PHE A N 1
ATOM 806 C CA . PHE A 1 112 ? -6.408 1.145 1.715 1.00 98.00 112 PHE A CA 1
ATOM 807 C C . PHE A 1 112 ? -6.973 1.211 0.297 1.00 98.00 112 PHE A C 1
ATOM 809 O O . PHE A 1 112 ? -6.222 1.027 -0.651 1.00 98.00 112 PHE A O 1
ATOM 816 N N . ASP A 1 113 ? -8.251 1.547 0.117 1.00 98.38 113 ASP A N 1
ATOM 817 C CA . ASP A 1 113 ? -8.838 1.695 -1.221 1.00 98.38 113 ASP A CA 1
ATOM 818 C C . ASP A 1 113 ? -8.110 2.771 -2.047 1.00 98.38 113 ASP A C 1
ATOM 820 O O . ASP A 1 113 ? -7.728 2.543 -3.196 1.00 98.38 113 ASP A O 1
ATOM 824 N N . THR A 1 114 ? -7.831 3.922 -1.430 1.00 97.88 114 THR A N 1
ATOM 825 C CA . THR A 1 114 ? -7.074 5.009 -2.067 1.00 97.88 114 THR A CA 1
ATOM 826 C C . THR A 1 114 ? -5.662 4.562 -2.439 1.00 97.88 114 THR A C 1
ATOM 828 O O . THR A 1 114 ? -5.199 4.835 -3.547 1.00 97.88 114 THR A O 1
ATOM 831 N N . MET A 1 115 ? -4.973 3.859 -1.538 1.00 97.62 115 MET A N 1
ATOM 832 C CA . MET A 1 115 ? -3.632 3.348 -1.810 1.00 97.62 115 MET A CA 1
ATOM 833 C C . MET A 1 115 ? -3.644 2.306 -2.934 1.00 97.62 115 MET A C 1
ATOM 835 O O . MET A 1 115 ? -2.832 2.402 -3.848 1.00 97.62 115 MET A O 1
ATOM 839 N N . ALA A 1 116 ? -4.579 1.353 -2.918 1.00 98.31 116 ALA A N 1
ATOM 840 C CA . ALA A 1 116 ? -4.697 0.332 -3.954 1.00 98.31 116 ALA A CA 1
ATOM 841 C C . ALA A 1 116 ? -4.874 0.952 -5.345 1.00 98.31 116 ALA A C 1
ATOM 843 O O . ALA A 1 116 ? -4.222 0.531 -6.298 1.00 98.31 116 ALA A O 1
ATOM 844 N N . LYS A 1 117 ? -5.709 1.994 -5.450 1.00 98.19 117 LYS A N 1
ATOM 845 C CA . LYS A 1 117 ? -5.903 2.752 -6.694 1.00 98.19 117 LYS A CA 1
ATOM 846 C C . LYS A 1 117 ? -4.617 3.434 -7.154 1.00 98.19 117 LYS A C 1
ATOM 848 O O . LYS A 1 117 ? -4.274 3.318 -8.326 1.00 98.19 117 LYS A O 1
ATOM 853 N N . LYS A 1 118 ? -3.884 4.088 -6.246 1.00 97.25 118 LYS A N 1
ATOM 854 C CA . LYS A 1 118 ? -2.588 4.714 -6.564 1.00 97.25 118 LYS A CA 1
ATOM 855 C C . LYS A 1 118 ? -1.568 3.685 -7.049 1.00 97.25 118 LYS A C 1
ATOM 857 O O . LYS A 1 118 ? -1.026 3.843 -8.133 1.00 97.25 118 LYS A O 1
ATOM 862 N N . VAL A 1 119 ? -1.369 2.600 -6.299 1.00 97.94 119 VAL A N 1
ATOM 863 C CA . VAL A 1 119 ? -0.425 1.534 -6.673 1.00 97.94 119 VAL A CA 1
ATOM 864 C C . VAL A 1 119 ? -0.807 0.916 -8.019 1.00 97.94 119 VAL A C 1
ATOM 866 O O . VAL A 1 119 ? 0.058 0.708 -8.861 1.00 97.94 119 VAL A O 1
ATOM 869 N N . SER A 1 120 ? -2.098 0.673 -8.263 1.00 98.00 120 SER A N 1
ATOM 870 C CA . SER A 1 120 ? -2.572 0.162 -9.554 1.00 98.00 120 SER A CA 1
ATOM 871 C C . SER A 1 120 ? -2.325 1.141 -10.704 1.00 98.00 120 SER A C 1
ATOM 873 O O . SER A 1 120 ? -2.032 0.699 -11.813 1.00 98.00 120 SER A O 1
ATOM 875 N N . ALA A 1 121 ? -2.466 2.447 -10.468 1.00 97.38 121 ALA A N 1
ATOM 876 C CA . ALA A 1 121 ? -2.208 3.469 -11.477 1.00 97.38 121 ALA A CA 1
ATOM 877 C C . ALA A 1 121 ? -0.716 3.555 -11.822 1.00 97.38 121 ALA A C 1
ATOM 879 O O . ALA A 1 121 ? -0.375 3.656 -12.996 1.00 97.38 121 ALA A O 1
ATOM 880 N N . GLU A 1 122 ? 0.172 3.454 -10.832 1.00 96.62 122 GLU A N 1
ATOM 881 C CA . GLU A 1 122 ? 1.616 3.410 -11.088 1.00 96.62 122 GLU A CA 1
ATOM 882 C C . GLU A 1 122 ? 2.033 2.095 -11.767 1.00 96.62 122 GLU A C 1
ATOM 884 O O . GLU A 1 122 ? 2.808 2.110 -12.720 1.00 96.62 122 GLU A O 1
ATOM 889 N N . ALA A 1 123 ? 1.428 0.963 -11.387 1.00 96.38 123 ALA A N 1
ATOM 890 C CA . ALA A 1 123 ? 1.663 -0.323 -12.049 1.00 96.38 123 ALA A CA 1
ATOM 891 C C . ALA A 1 123 ? 1.299 -0.283 -13.543 1.00 96.38 123 ALA A C 1
ATOM 893 O O . ALA A 1 123 ? 1.940 -0.933 -14.367 1.00 96.38 123 ALA A O 1
ATOM 894 N N . ALA A 1 124 ? 0.265 0.477 -13.915 1.00 96.88 124 ALA A N 1
ATOM 895 C CA . ALA A 1 124 ? -0.136 0.619 -15.311 1.00 96.88 124 ALA A CA 1
ATOM 896 C C . ALA A 1 124 ? 0.938 1.319 -16.162 1.00 96.88 124 ALA A C 1
ATOM 898 O O . ALA A 1 124 ? 1.088 0.965 -17.333 1.00 96.88 124 ALA A O 1
ATOM 899 N N . LYS A 1 125 ? 1.687 2.255 -15.564 1.00 95.31 125 LYS A N 1
ATOM 900 C CA . LYS A 1 125 ? 2.752 3.035 -16.215 1.00 95.31 125 LYS A CA 1
ATOM 901 C C . LYS A 1 125 ? 4.098 2.311 -16.239 1.00 95.31 125 LYS A C 1
ATOM 903 O O . LYS A 1 125 ? 4.898 2.589 -17.124 1.00 95.31 125 LYS A O 1
ATOM 908 N N . ALA A 1 126 ? 4.346 1.416 -15.282 1.00 95.25 126 ALA A N 1
ATOM 909 C CA . ALA A 1 126 ? 5.608 0.693 -15.169 1.00 95.25 126 ALA A CA 1
ATOM 910 C C . ALA A 1 126 ? 5.945 -0.073 -16.462 1.00 95.25 126 ALA A C 1
ATOM 912 O O . ALA A 1 126 ? 5.100 -0.780 -17.027 1.00 95.25 126 ALA A O 1
ATOM 913 N N . THR A 1 127 ? 7.189 0.079 -16.912 1.00 93.94 127 THR A N 1
ATOM 914 C CA . THR A 1 127 ? 7.731 -0.565 -18.117 1.00 93.94 127 THR A CA 1
ATOM 915 C C . THR A 1 127 ? 8.344 -1.928 -17.806 1.00 93.94 127 THR A C 1
ATOM 917 O O . THR A 1 127 ? 8.191 -2.858 -18.598 1.00 93.94 127 THR A O 1
ATOM 920 N N . ASP A 1 128 ? 8.964 -2.080 -16.631 1.00 94.44 128 ASP A N 1
ATOM 921 C CA . ASP A 1 128 ? 9.504 -3.359 -16.176 1.00 94.44 128 ASP A CA 1
ATOM 922 C C . ASP A 1 128 ? 8.371 -4.360 -15.862 1.00 94.44 128 ASP A C 1
ATOM 924 O O . ASP A 1 128 ? 7.513 -4.094 -15.008 1.00 94.44 128 ASP A O 1
ATOM 928 N N . PRO A 1 129 ? 8.335 -5.532 -16.525 1.00 94.38 129 PRO A N 1
ATOM 929 C CA . PRO A 1 129 ? 7.228 -6.473 -16.394 1.00 94.38 129 PRO A CA 1
ATOM 930 C C . PRO A 1 129 ? 7.152 -7.120 -15.006 1.00 94.38 129 PRO A C 1
ATOM 932 O O . PRO A 1 129 ? 6.052 -7.425 -14.536 1.00 94.38 129 PRO A O 1
ATOM 935 N N . LYS A 1 130 ? 8.293 -7.329 -14.336 1.00 93.81 130 LYS A N 1
ATOM 936 C CA . LYS A 1 130 ? 8.342 -7.978 -13.022 1.00 93.81 130 LYS A CA 1
ATOM 937 C C . LYS A 1 130 ? 7.809 -7.039 -11.942 1.00 93.81 130 LYS A C 1
ATOM 939 O O . LYS A 1 130 ? 6.916 -7.427 -11.187 1.00 93.81 130 LYS A O 1
ATOM 944 N N . LEU A 1 131 ? 8.286 -5.798 -11.922 1.00 95.12 131 LEU A N 1
ATOM 945 C CA . LEU A 1 131 ? 7.815 -4.739 -11.041 1.00 95.12 131 LEU A CA 1
ATOM 946 C C . LEU A 1 131 ? 6.332 -4.454 -11.285 1.00 95.12 131 LEU A C 1
ATOM 948 O O . LEU A 1 131 ? 5.548 -4.427 -10.339 1.00 95.12 131 LEU A O 1
ATOM 952 N N . LYS A 1 132 ? 5.904 -4.350 -12.548 1.00 96.44 132 LYS A N 1
ATOM 953 C CA . LYS A 1 132 ? 4.487 -4.187 -12.903 1.00 96.44 132 LYS A CA 1
ATOM 954 C C . LYS A 1 132 ? 3.606 -5.294 -12.327 1.00 96.44 132 LYS A C 1
ATOM 956 O O . LYS A 1 132 ? 2.539 -5.009 -11.769 1.00 96.44 132 LYS A O 1
ATOM 961 N N . ALA A 1 133 ? 4.026 -6.552 -12.457 1.00 96.50 133 ALA A N 1
ATOM 962 C CA . ALA A 1 133 ? 3.294 -7.690 -11.910 1.00 96.50 133 ALA A CA 1
ATOM 963 C C . ALA A 1 133 ? 3.221 -7.629 -10.376 1.00 96.50 133 ALA A C 1
ATOM 965 O O . ALA A 1 133 ? 2.148 -7.846 -9.803 1.00 96.50 133 ALA A O 1
ATOM 966 N N . GLU A 1 134 ? 4.324 -7.275 -9.717 1.00 96.19 134 GLU A N 1
ATOM 967 C CA . GLU A 1 134 ? 4.375 -7.118 -8.265 1.00 96.19 134 GLU A CA 1
ATOM 968 C C . GLU A 1 134 ? 3.464 -5.991 -7.771 1.00 96.19 134 GLU A C 1
ATOM 970 O O . GLU A 1 134 ? 2.605 -6.231 -6.920 1.00 96.19 134 GLU A O 1
ATOM 975 N N . MET A 1 135 ? 3.578 -4.792 -8.343 1.00 97.62 135 MET A N 1
ATOM 976 C CA . MET A 1 135 ? 2.736 -3.648 -7.990 1.00 97.62 135 MET A CA 1
ATOM 977 C C . MET A 1 135 ? 1.254 -3.970 -8.213 1.00 97.62 135 MET A C 1
ATOM 979 O O . MET A 1 135 ? 0.409 -3.675 -7.367 1.00 97.62 135 MET A O 1
ATOM 983 N N . THR A 1 136 ? 0.920 -4.658 -9.309 1.00 98.31 136 THR A N 1
ATOM 984 C CA . THR A 1 136 ? -0.452 -5.114 -9.581 1.00 98.31 136 THR A CA 1
ATOM 985 C C . THR A 1 136 ? -0.945 -6.097 -8.515 1.00 98.31 136 THR A C 1
ATOM 987 O O . THR A 1 136 ? -2.080 -5.993 -8.039 1.00 98.31 136 THR A O 1
ATOM 990 N N . ALA A 1 137 ? -0.114 -7.063 -8.117 1.00 97.69 137 ALA A N 1
ATOM 991 C CA . ALA A 1 137 ? -0.455 -8.021 -7.070 1.00 97.69 137 ALA A CA 1
ATOM 992 C C . ALA A 1 137 ? -0.614 -7.341 -5.700 1.00 97.69 137 ALA A C 1
ATOM 994 O O . ALA A 1 137 ? -1.538 -7.671 -4.948 1.00 97.69 137 ALA A O 1
ATOM 995 N N . ALA A 1 138 ? 0.238 -6.364 -5.392 1.00 97.75 138 ALA A N 1
ATOM 996 C CA . ALA A 1 138 ? 0.155 -5.566 -4.178 1.00 97.75 138 ALA A CA 1
ATOM 997 C C . ALA A 1 138 ? -1.132 -4.735 -4.148 1.00 97.75 138 ALA A C 1
ATOM 999 O O . ALA A 1 138 ? -1.889 -4.830 -3.183 1.00 97.75 138 ALA A O 1
ATOM 1000 N N . ALA A 1 139 ? -1.454 -4.020 -5.232 1.00 98.25 139 ALA A N 1
ATOM 1001 C CA . ALA A 1 139 ? -2.701 -3.269 -5.365 1.00 98.25 139 ALA A CA 1
ATOM 1002 C C . ALA A 1 139 ? -3.933 -4.153 -5.120 1.00 98.25 139 ALA A C 1
ATOM 1004 O O . ALA A 1 139 ? -4.836 -3.763 -4.381 1.00 98.25 139 ALA A O 1
ATOM 1005 N N . LYS A 1 140 ? -3.954 -5.376 -5.669 1.00 98.50 140 LYS A N 1
ATOM 1006 C CA . LYS A 1 140 ? -5.041 -6.344 -5.433 1.00 98.50 140 LYS A CA 1
ATOM 1007 C C . LYS A 1 140 ? -5.160 -6.742 -3.960 1.00 98.50 140 LYS A C 1
ATOM 1009 O O . LYS A 1 140 ? -6.269 -6.762 -3.429 1.00 98.50 140 LYS A O 1
ATOM 1014 N N . LYS A 1 141 ? -4.043 -7.034 -3.286 1.00 98.19 141 LYS A N 1
ATOM 1015 C CA . LYS A 1 141 ? -4.039 -7.380 -1.853 1.00 98.19 141 LYS A CA 1
ATOM 1016 C C . LYS A 1 141 ? -4.487 -6.206 -0.983 1.00 98.19 141 LYS A C 1
ATOM 1018 O O . LYS A 1 141 ? -5.310 -6.400 -0.094 1.00 98.19 141 LYS A O 1
ATOM 1023 N N . ILE A 1 142 ? -4.030 -4.990 -1.280 1.00 98.25 142 ILE A N 1
ATOM 1024 C CA . ILE A 1 142 ? -4.464 -3.773 -0.580 1.00 98.25 142 ILE A CA 1
ATOM 1025 C C . ILE A 1 142 ? -5.966 -3.539 -0.802 1.00 98.25 142 ILE A C 1
ATOM 1027 O O . ILE A 1 142 ? -6.693 -3.277 0.154 1.00 98.25 142 ILE A O 1
ATOM 1031 N N . ALA A 1 143 ? -6.469 -3.712 -2.029 1.00 98.31 143 ALA A N 1
ATOM 1032 C CA . ALA A 1 143 ? -7.897 -3.601 -2.329 1.00 98.31 143 ALA A CA 1
ATOM 1033 C C . ALA A 1 143 ? -8.740 -4.660 -1.594 1.00 98.31 143 ALA A C 1
ATOM 1035 O O . ALA A 1 143 ? -9.863 -4.377 -1.176 1.00 98.31 143 ALA A O 1
ATOM 1036 N N . ALA A 1 144 ? -8.216 -5.875 -1.412 1.00 98.06 144 ALA A N 1
ATOM 1037 C CA . ALA A 1 144 ? -8.857 -6.893 -0.583 1.00 98.06 144 ALA A CA 1
ATOM 1038 C C . ALA A 1 144 ? -8.865 -6.485 0.902 1.00 98.06 144 ALA A C 1
ATOM 1040 O O . ALA A 1 144 ? -9.905 -6.575 1.553 1.00 98.06 144 ALA A O 1
ATOM 1041 N N . GLY A 1 145 ? -7.753 -5.945 1.413 1.00 96.94 145 GLY A N 1
ATOM 1042 C CA . GLY A 1 145 ? -7.664 -5.358 2.755 1.00 96.94 145 GLY A CA 1
ATOM 1043 C C . GLY A 1 145 ? -8.679 -4.232 2.984 1.00 96.94 145 GLY A C 1
ATOM 1044 O O . GLY A 1 145 ? -9.346 -4.198 4.018 1.00 96.94 145 GLY A O 1
ATOM 1045 N N . ALA A 1 146 ? -8.892 -3.377 1.980 1.00 97.75 146 ALA A N 1
ATOM 1046 C CA . ALA A 1 146 ? -9.906 -2.320 1.993 1.00 97.75 146 ALA A CA 1
ATOM 1047 C C . ALA A 1 146 ? -11.349 -2.849 2.082 1.00 97.75 146 ALA A C 1
ATOM 1049 O O . ALA A 1 146 ? -12.233 -2.171 2.603 1.00 97.75 146 ALA A O 1
ATOM 1050 N N . LYS A 1 147 ? -11.602 -4.063 1.588 1.00 97.88 147 LYS A N 1
ATOM 1051 C CA . LYS A 1 147 ? -12.916 -4.727 1.638 1.00 97.88 147 LYS A CA 1
ATOM 1052 C C . LYS A 1 147 ? -13.074 -5.641 2.854 1.00 97.88 147 LYS A C 1
ATOM 1054 O O . LYS A 1 147 ? -14.171 -6.134 3.108 1.00 97.88 147 LYS A O 1
ATOM 1059 N N . SER A 1 148 ? -12.002 -5.865 3.613 1.00 96.62 148 SER A N 1
ATOM 1060 C CA . SER A 1 148 ? -12.006 -6.749 4.775 1.00 96.62 148 SER A CA 1
ATOM 1061 C C . SER A 1 148 ? -12.938 -6.237 5.871 1.00 96.62 148 SER A C 1
ATOM 1063 O O . SER A 1 148 ? -12.977 -5.045 6.192 1.00 96.62 148 SER A O 1
ATOM 1065 N N . SER A 1 149 ? -13.636 -7.166 6.526 1.00 94.38 149 SER A N 1
ATOM 1066 C CA . SER A 1 149 ? -14.401 -6.868 7.738 1.00 94.38 149 SER A CA 1
ATOM 1067 C C . SER A 1 149 ? -13.497 -6.392 8.884 1.00 94.38 149 SER A C 1
ATOM 1069 O O . SER A 1 149 ? -13.941 -5.581 9.695 1.00 94.38 149 SER A O 1
ATOM 1071 N N . LYS A 1 150 ? -12.220 -6.804 8.892 1.00 93.00 150 LYS A N 1
ATOM 1072 C CA . LYS A 1 150 ? -11.198 -6.459 9.892 1.00 93.00 150 LYS A CA 1
ATOM 1073 C C . LYS A 1 150 ? -9.972 -5.799 9.233 1.00 93.00 150 LYS A C 1
ATOM 1075 O O . LYS A 1 150 ? -8.929 -6.441 9.097 1.00 93.00 150 LYS A O 1
ATOM 1080 N N . PRO A 1 151 ? -10.062 -4.525 8.814 1.00 95.50 151 PRO A N 1
ATOM 1081 C CA . PRO A 1 151 ? -8.955 -3.840 8.142 1.00 95.50 151 PRO A CA 1
ATOM 1082 C C . PRO A 1 151 ? -7.712 -3.692 9.042 1.00 95.50 151 PRO A C 1
ATOM 1084 O O . PRO A 1 151 ? -6.597 -3.746 8.536 1.00 95.50 151 PRO A O 1
ATOM 1087 N N . GLY A 1 152 ? -7.872 -3.606 10.369 1.00 94.88 152 GLY A N 1
ATOM 1088 C CA . GLY A 1 152 ? -6.738 -3.572 11.301 1.00 94.88 152 GLY A CA 1
ATOM 1089 C C . GLY A 1 152 ? -5.897 -4.854 11.293 1.00 94.88 152 GLY A C 1
ATOM 1090 O O . GLY A 1 152 ? -4.675 -4.789 11.344 1.00 94.88 152 GLY A O 1
ATOM 1091 N N . SER A 1 153 ? -6.516 -6.027 11.125 1.00 96.12 153 SER A N 1
ATOM 1092 C CA . SER A 1 153 ? -5.773 -7.292 11.004 1.00 96.12 153 SER A CA 1
ATOM 1093 C C . SER A 1 153 ? -4.959 -7.365 9.711 1.00 96.12 153 SER A C 1
ATOM 1095 O O . SER A 1 153 ? -3.874 -7.938 9.697 1.00 96.12 153 SER A O 1
ATOM 1097 N N . PHE A 1 154 ? -5.460 -6.762 8.629 1.00 97.56 154 PHE A N 1
ATOM 1098 C CA . PHE A 1 154 ? -4.692 -6.619 7.394 1.00 97.56 154 PHE A CA 1
ATOM 1099 C C . PHE A 1 154 ? -3.491 -5.683 7.598 1.00 97.56 154 PHE A C 1
ATOM 1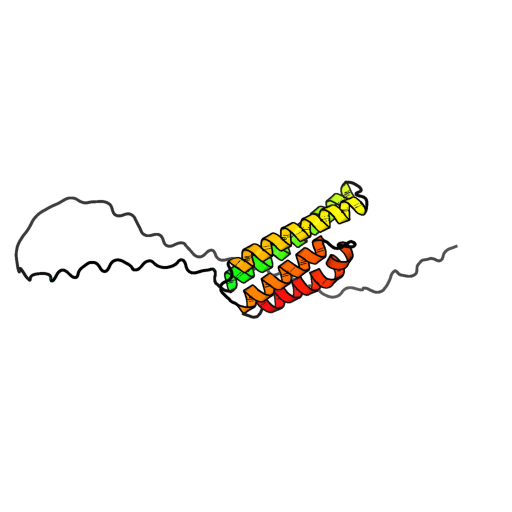101 O O . PHE A 1 154 ? -2.387 -6.030 7.179 1.00 97.56 154 PHE A O 1
ATOM 1108 N N . LEU A 1 155 ? -3.687 -4.550 8.290 1.00 96.12 155 LEU A N 1
ATOM 1109 C CA . LEU A 1 155 ? -2.618 -3.598 8.617 1.00 96.12 155 LEU A CA 1
ATOM 1110 C C . LEU A 1 155 ? -1.461 -4.260 9.377 1.00 96.12 155 LEU A C 1
ATOM 1112 O O . LEU A 1 155 ? -0.305 -4.108 8.999 1.00 96.12 155 LEU A O 1
ATOM 1116 N N . SER A 1 156 ? -1.765 -5.004 10.440 1.00 94.69 156 SER A N 1
ATOM 1117 C CA . SER A 1 156 ? -0.746 -5.636 11.290 1.00 94.69 156 SER A CA 1
ATOM 1118 C C . SER A 1 156 ? -0.128 -6.902 10.687 1.00 94.69 156 SER A C 1
ATOM 1120 O O . SER A 1 156 ? 0.790 -7.464 11.274 1.00 94.69 156 SER A O 1
ATOM 1122 N N . GLY A 1 157 ? -0.640 -7.380 9.550 1.00 96.25 157 GLY A N 1
ATOM 1123 C CA . GLY A 1 157 ? -0.214 -8.624 8.919 1.00 96.25 157 GLY A CA 1
ATOM 1124 C C . GLY A 1 157 ? 0.259 -8.405 7.489 1.00 96.25 157 GLY A C 1
ATOM 1125 O O . GLY A 1 157 ? 1.418 -8.082 7.234 1.00 96.25 157 GLY A O 1
ATOM 1126 N N . ASP A 1 158 ? -0.635 -8.628 6.529 1.00 96.56 158 ASP A N 1
ATOM 1127 C CA . ASP A 1 158 ? -0.263 -8.656 5.113 1.00 96.56 158 ASP A CA 1
ATOM 1128 C C . ASP A 1 158 ? 0.222 -7.308 4.582 1.00 96.56 158 ASP A C 1
ATOM 1130 O O . ASP A 1 158 ? 1.085 -7.289 3.708 1.00 96.56 158 ASP A O 1
ATOM 1134 N N . PHE A 1 159 ? -0.255 -6.189 5.129 1.00 96.00 159 PHE A N 1
ATOM 1135 C CA . PHE A 1 159 ? 0.252 -4.873 4.752 1.00 96.00 159 PHE A CA 1
ATOM 1136 C C . PHE A 1 159 ? 1.751 -4.716 5.056 1.00 96.00 159 PHE A C 1
ATOM 1138 O O . PHE A 1 159 ? 2.497 -4.236 4.206 1.00 96.00 159 PHE A O 1
ATOM 1145 N N . GLN A 1 160 ? 2.220 -5.188 6.217 1.00 94.75 160 GLN A N 1
ATOM 1146 C CA . GLN A 1 160 ? 3.646 -5.151 6.569 1.00 94.75 160 GLN A CA 1
ATOM 1147 C C . GLN A 1 160 ? 4.475 -6.031 5.631 1.00 94.75 160 GLN A C 1
ATOM 1149 O O . GLN A 1 160 ? 5.518 -5.607 5.142 1.00 94.75 160 GLN A O 1
ATOM 1154 N N . LYS A 1 161 ? 3.976 -7.231 5.307 1.00 96.38 161 LYS A N 1
ATOM 1155 C CA . LYS A 1 161 ? 4.639 -8.123 4.342 1.00 96.38 161 LYS A CA 1
ATOM 1156 C C . LYS A 1 161 ? 4.755 -7.482 2.959 1.00 96.38 161 LYS A C 1
ATOM 1158 O O . LYS A 1 161 ? 5.755 -7.692 2.280 1.00 96.38 161 LYS A O 1
ATOM 1163 N N . LEU A 1 162 ? 3.738 -6.726 2.538 1.00 95.50 162 LEU A N 1
ATOM 1164 C CA . LEU A 1 162 ? 3.777 -5.975 1.285 1.00 95.50 162 LEU A CA 1
ATOM 1165 C C . LEU A 1 162 ? 4.838 -4.876 1.326 1.00 95.50 162 LEU A C 1
ATOM 1167 O O . LEU A 1 162 ? 5.626 -4.803 0.392 1.00 95.50 162 LEU A O 1
ATOM 1171 N N . ALA A 1 163 ? 4.901 -4.089 2.403 1.00 92.12 163 ALA A N 1
ATOM 1172 C CA . ALA A 1 163 ? 5.932 -3.064 2.567 1.00 92.12 163 ALA A CA 1
ATOM 1173 C C . ALA A 1 163 ? 7.345 -3.672 2.489 1.00 92.12 163 ALA A C 1
ATOM 1175 O O . ALA A 1 163 ? 8.168 -3.220 1.703 1.00 92.12 163 ALA A O 1
ATOM 1176 N N . THR A 1 164 ? 7.585 -4.792 3.180 1.00 92.19 164 THR A N 1
ATOM 1177 C CA . THR A 1 164 ? 8.859 -5.525 3.083 1.00 92.19 164 THR A CA 1
ATOM 1178 C C . THR A 1 164 ? 9.139 -6.070 1.676 1.00 92.19 164 THR A C 1
ATOM 1180 O O . THR A 1 164 ? 10.298 -6.201 1.290 1.00 92.19 164 THR A O 1
ATOM 1183 N N . SER A 1 165 ? 8.108 -6.432 0.903 1.00 92.50 165 SER A N 1
ATOM 1184 C CA . SER A 1 165 ? 8.281 -6.832 -0.503 1.00 92.50 165 SER A CA 1
ATOM 1185 C C . SER A 1 165 ? 8.781 -5.664 -1.345 1.00 92.50 165 SER A C 1
ATOM 1187 O O . SER A 1 165 ? 9.720 -5.843 -2.112 1.00 92.50 165 SER A O 1
ATOM 1189 N N . VAL A 1 166 ? 8.213 -4.469 -1.139 1.00 91.62 166 VAL A N 1
ATOM 1190 C CA . VAL A 1 166 ? 8.648 -3.247 -1.830 1.00 91.62 166 VAL A CA 1
ATOM 1191 C C . VAL A 1 166 ? 10.129 -2.994 -1.585 1.00 91.62 166 VAL A C 1
ATOM 1193 O O . VAL A 1 166 ? 10.875 -2.835 -2.546 1.00 91.62 166 VAL A O 1
ATOM 1196 N N . ASP A 1 167 ? 10.570 -3.050 -0.327 1.00 89.00 167 ASP A N 1
ATOM 1197 C CA . ASP A 1 167 ? 11.980 -2.845 0.023 1.00 89.00 167 ASP A CA 1
ATOM 1198 C C . ASP A 1 167 ? 12.897 -3.875 -0.650 1.00 89.00 167 ASP A C 1
ATOM 1200 O O . ASP A 1 167 ? 13.963 -3.532 -1.151 1.00 89.00 167 ASP A O 1
ATOM 1204 N N . LYS A 1 168 ? 12.478 -5.144 -0.720 1.00 91.06 168 LYS A N 1
ATOM 1205 C CA . LYS A 1 168 ? 13.262 -6.204 -1.375 1.00 91.06 168 LYS A CA 1
ATOM 1206 C C . LYS A 1 168 ? 13.364 -6.021 -2.884 1.00 91.06 168 LYS A C 1
ATOM 1208 O O . LYS A 1 168 ? 14.411 -6.309 -3.455 1.00 91.06 168 LYS A O 1
ATOM 1213 N N . THR A 1 169 ? 12.285 -5.597 -3.531 1.00 90.69 169 THR A N 1
ATOM 1214 C CA . THR A 1 169 ? 12.245 -5.446 -4.989 1.00 90.69 169 THR A CA 1
ATOM 1215 C C . THR A 1 169 ? 12.921 -4.157 -5.437 1.00 90.69 169 THR A C 1
ATOM 1217 O O . THR A 1 169 ? 13.650 -4.165 -6.426 1.00 90.69 169 THR A O 1
ATOM 1220 N N . CYS A 1 170 ? 12.732 -3.070 -4.692 1.00 90.75 170 CYS A N 1
ATOM 1221 C CA . CYS A 1 170 ? 13.249 -1.752 -5.040 1.00 90.75 170 CYS A CA 1
ATOM 1222 C C . CYS A 1 170 ? 14.599 -1.407 -4.396 1.00 90.75 170 CYS A C 1
ATOM 1224 O O . CYS A 1 170 ? 15.244 -0.474 -4.854 1.00 90.75 170 CYS A O 1
ATOM 1226 N N . GLY A 1 171 ? 15.044 -2.138 -3.369 1.00 77.62 171 GLY A N 1
ATOM 1227 C CA . GLY A 1 171 ? 16.336 -1.920 -2.704 1.00 77.62 171 GLY A CA 1
ATOM 1228 C C . GLY A 1 171 ? 17.511 -2.738 -3.257 1.00 77.62 171 GLY A C 1
ATOM 1229 O O . GLY A 1 171 ? 18.630 -2.553 -2.795 1.00 77.62 171 GLY A O 1
ATOM 1230 N N . ASN A 1 172 ? 17.272 -3.643 -4.214 1.00 60.28 172 ASN A N 1
ATOM 1231 C CA . ASN A 1 172 ? 18.273 -4.575 -4.761 1.00 60.28 172 ASN A CA 1
ATOM 1232 C C . ASN A 1 172 ? 18.728 -4.245 -6.204 1.00 60.28 172 ASN A C 1
ATOM 1234 O O . ASN A 1 172 ? 19.157 -5.157 -6.912 1.00 60.28 172 ASN A O 1
ATOM 1238 N N . ASN A 1 173 ? 18.609 -2.993 -6.661 1.00 51.28 173 ASN A N 1
ATOM 1239 C CA . ASN A 1 173 ? 19.087 -2.569 -7.988 1.00 51.28 173 ASN A CA 1
ATOM 1240 C C . ASN A 1 173 ? 20.286 -1.633 -7.885 1.00 51.28 173 ASN A C 1
ATOM 1242 O O . ASN A 1 173 ? 20.225 -0.713 -7.040 1.00 51.28 173 ASN A O 1
#